Protein AF-A0A353H212-F1 (afdb_monomer)

Secondary structure (DSSP, 8-state):
-HHHHHHHHHHHHHHHHHHHHHHT-HHHHHHTTS-SS-HHHHHHHHHHIIIIIHHHHHTTPPPPGGGHHHHHHHHHHHHHHHHHTTS----GGG--HHHHHHHHHHHHHHHHHHHHHHHHH--SHHHHHHHHHHHHHHHHHHHHHHT-

Structure (mmCIF, N/CA/C/O backbone):
data_AF-A0A353H212-F1
#
_entry.id   AF-A0A353H212-F1
#
loop_
_atom_site.group_PDB
_atom_site.id
_atom_site.type_symbol
_atom_site.label_atom_id
_atom_site.label_alt_id
_atom_site.label_comp_id
_atom_site.label_asym_id
_atom_site.label_entity_id
_atom_site.label_seq_id
_atom_site.pdbx_PDB_ins_code
_atom_site.Cartn_x
_atom_site.Cartn_y
_atom_site.Cartn_z
_atom_site.occupancy
_atom_site.B_iso_or_equiv
_atom_site.auth_seq_id
_atom_site.auth_comp_id
_atom_site.auth_asym_id
_atom_site.auth_atom_id
_atom_site.pdbx_PDB_model_num
ATOM 1 N N . MET A 1 1 ? -27.708 0.316 -0.429 1.00 61.12 1 MET A N 1
ATOM 2 C CA . MET A 1 1 ? -26.480 0.133 -1.243 1.00 61.12 1 MET A CA 1
ATOM 3 C C . MET A 1 1 ? -25.181 0.514 -0.519 1.00 61.12 1 MET A C 1
ATOM 5 O O . MET A 1 1 ? -24.297 -0.329 -0.469 1.00 61.12 1 MET A O 1
ATOM 9 N N . LYS A 1 2 ? -25.055 1.695 0.121 1.00 74.44 2 LYS A N 1
ATOM 10 C CA . LYS A 1 2 ? -23.821 2.097 0.850 1.00 74.44 2 LYS A CA 1
ATOM 11 C C . LYS A 1 2 ? -23.340 1.089 1.915 1.00 74.44 2 LYS A C 1
ATOM 13 O O . LYS A 1 2 ? -22.145 0.864 2.038 1.00 74.44 2 LYS A O 1
ATOM 18 N N . ARG A 1 3 ? -24.257 0.451 2.654 1.00 77.38 3 ARG A N 1
ATOM 19 C CA . ARG A 1 3 ? -23.916 -0.541 3.695 1.00 77.38 3 ARG A CA 1
ATOM 20 C C . ARG A 1 3 ? -23.337 -1.839 3.118 1.00 77.38 3 ARG A C 1
ATOM 22 O O . ARG A 1 3 ? -22.341 -2.324 3.633 1.00 77.38 3 ARG A O 1
ATOM 29 N N . LEU A 1 4 ? -23.918 -2.352 2.029 1.00 79.88 4 LEU A N 1
ATOM 30 C CA . LEU A 1 4 ? -23.440 -3.566 1.351 1.00 79.88 4 LEU A CA 1
ATOM 31 C C . LEU A 1 4 ? -22.022 -3.366 0.793 1.00 79.88 4 LEU A C 1
ATOM 33 O O . LEU A 1 4 ? -21.155 -4.209 0.974 1.00 79.88 4 LEU A O 1
ATOM 37 N N . TYR A 1 5 ? -21.784 -2.197 0.194 1.00 83.44 5 TYR A N 1
ATOM 38 C CA . TYR A 1 5 ? -20.476 -1.768 -0.299 1.00 83.44 5 TYR A CA 1
ATOM 39 C C . TYR A 1 5 ? -19.406 -1.741 0.803 1.00 83.44 5 TYR A C 1
ATOM 41 O O . TYR A 1 5 ? -18.310 -2.262 0.618 1.00 83.44 5 TYR A O 1
ATOM 49 N N . LEU A 1 6 ? -19.723 -1.160 1.967 1.00 83.56 6 LEU A N 1
ATOM 50 C CA . LEU A 1 6 ? -18.777 -1.085 3.084 1.00 83.56 6 LEU A CA 1
ATOM 51 C C . LEU A 1 6 ? -18.494 -2.464 3.686 1.00 83.56 6 LEU A C 1
ATOM 53 O O . LEU A 1 6 ? -17.358 -2.733 4.062 1.00 83.56 6 LEU A O 1
ATOM 57 N N . LEU A 1 7 ? -19.502 -3.338 3.746 1.00 85.88 7 LEU A N 1
ATOM 58 C CA . LEU A 1 7 ? -19.331 -4.718 4.202 1.00 85.88 7 LEU A CA 1
ATOM 59 C C . LEU A 1 7 ? -18.450 -5.525 3.246 1.00 85.88 7 LEU A C 1
ATOM 61 O O . LEU A 1 7 ? -17.558 -6.225 3.710 1.00 85.88 7 LEU A O 1
ATOM 65 N N . ALA A 1 8 ? -18.657 -5.389 1.933 1.00 86.06 8 ALA A N 1
ATOM 66 C CA . ALA A 1 8 ? -17.821 -6.040 0.929 1.00 86.06 8 ALA A CA 1
ATOM 67 C C . ALA A 1 8 ? -16.361 -5.577 1.042 1.00 86.06 8 ALA A C 1
ATOM 69 O O . ALA A 1 8 ? -15.465 -6.406 1.158 1.00 86.06 8 ALA A O 1
ATOM 70 N N . ALA A 1 9 ? -16.130 -4.262 1.114 1.00 87.50 9 ALA A N 1
ATOM 71 C CA . ALA A 1 9 ? -14.789 -3.708 1.285 1.00 87.50 9 ALA A CA 1
ATOM 72 C C . ALA A 1 9 ? -14.132 -4.166 2.602 1.00 87.50 9 ALA A C 1
ATOM 74 O O . ALA A 1 9 ? -12.961 -4.533 2.609 1.00 87.50 9 ALA A O 1
ATOM 75 N N . GLN A 1 10 ? -14.887 -4.219 3.704 1.00 89.81 10 GLN A N 1
ATOM 76 C CA . GLN A 1 10 ? -14.385 -4.732 4.980 1.00 89.81 10 GLN A CA 1
ATOM 77 C C . GLN A 1 10 ? -14.024 -6.216 4.903 1.00 89.81 10 GLN A C 1
ATOM 79 O O . GLN A 1 10 ? -12.955 -6.590 5.371 1.00 89.81 10 GLN A O 1
ATOM 84 N N . GLY A 1 11 ? -14.872 -7.046 4.292 1.00 90.94 11 GLY A N 1
ATOM 85 C CA . GLY A 1 11 ? -14.587 -8.467 4.100 1.00 90.94 11 GLY A CA 1
ATOM 86 C C . GLY A 1 11 ? -13.335 -8.691 3.251 1.00 90.94 11 GLY A C 1
ATOM 87 O O . GLY A 1 11 ? -12.479 -9.487 3.627 1.00 90.94 11 GLY A O 1
ATOM 88 N N . SER A 1 12 ? -13.181 -7.938 2.156 1.00 89.44 12 SER A N 1
ATOM 89 C CA . SER A 1 12 ? -11.973 -7.977 1.325 1.00 89.44 12 SER A CA 1
ATOM 90 C C . SER A 1 12 ? -10.727 -7.531 2.091 1.00 89.44 12 SER A C 1
ATOM 92 O O . SER A 1 12 ? -9.680 -8.152 1.945 1.00 89.44 12 SER A O 1
ATOM 94 N N . TRP A 1 13 ? -10.832 -6.502 2.937 1.00 92.00 13 TRP A N 1
ATOM 95 C CA . TRP A 1 13 ? -9.737 -6.060 3.804 1.00 92.00 13 TRP A CA 1
ATOM 96 C C . TRP A 1 13 ? -9.345 -7.116 4.832 1.00 92.00 13 TRP A C 1
ATOM 98 O O . TRP A 1 13 ? -8.168 -7.432 4.967 1.00 92.00 13 TRP A O 1
ATOM 108 N N . ASP A 1 14 ? -10.314 -7.692 5.536 1.00 92.56 14 ASP A N 1
ATOM 109 C CA . ASP A 1 14 ? -10.034 -8.703 6.552 1.00 92.56 14 ASP A CA 1
ATOM 110 C C . ASP A 1 14 ? -9.404 -9.955 5.928 1.00 92.56 14 ASP A C 1
ATOM 112 O O . ASP A 1 14 ? -8.444 -10.489 6.478 1.00 92.56 14 ASP A O 1
ATOM 116 N N . ALA A 1 15 ? -9.895 -10.380 4.758 1.00 89.81 15 ALA A N 1
ATOM 117 C CA . ALA A 1 15 ? -9.304 -11.471 3.989 1.00 89.81 15 ALA A CA 1
ATOM 118 C C . ALA A 1 15 ? -7.872 -11.134 3.553 1.00 89.81 15 ALA A C 1
ATOM 120 O O . ALA A 1 15 ? -6.962 -11.921 3.797 1.00 89.81 15 ALA A O 1
ATOM 121 N N . LEU A 1 16 ? -7.649 -9.947 2.979 1.00 90.31 16 LEU A N 1
ATOM 122 C CA . LEU A 1 16 ? -6.317 -9.471 2.601 1.00 90.31 16 LEU A CA 1
ATOM 123 C C . LEU A 1 16 ? -5.344 -9.560 3.780 1.00 90.31 16 LEU A C 1
ATOM 125 O O . LEU A 1 16 ? -4.267 -10.133 3.635 1.00 90.31 16 LEU A O 1
ATOM 129 N N . VAL A 1 17 ? -5.734 -9.039 4.946 1.00 90.94 17 VAL A N 1
ATOM 130 C CA . VAL A 1 17 ? -4.887 -9.017 6.146 1.00 90.94 17 VAL A CA 1
ATOM 131 C C . VAL A 1 17 ? -4.640 -10.423 6.686 1.00 90.94 17 VAL A C 1
ATOM 133 O O . VAL A 1 17 ? -3.515 -10.742 7.058 1.00 90.94 17 VAL A O 1
ATOM 136 N N . PHE A 1 18 ? -5.662 -11.277 6.693 1.00 90.38 18 PHE A N 1
ATOM 137 C CA . PHE A 1 18 ? -5.544 -12.661 7.147 1.00 90.38 18 PHE A CA 1
ATOM 138 C C . PHE A 1 18 ? -4.600 -13.481 6.263 1.00 90.38 18 PHE A C 1
ATOM 140 O O . PHE A 1 18 ? -3.827 -14.298 6.757 1.00 90.38 18 PHE A O 1
ATOM 147 N N . PHE A 1 19 ? -4.633 -13.259 4.949 1.00 86.00 19 PHE A N 1
ATOM 148 C CA . PHE A 1 19 ? -3.776 -13.989 4.024 1.00 86.00 19 PHE A CA 1
ATOM 149 C C . PHE A 1 19 ? -2.352 -13.435 3.939 1.00 86.00 19 PHE A C 1
ATOM 151 O O . PHE A 1 19 ? -1.494 -14.160 3.449 1.00 86.00 19 PHE A O 1
ATOM 158 N N . LEU A 1 20 ? -2.053 -12.232 4.449 1.00 83.75 20 LEU A N 1
ATOM 159 C CA . LEU A 1 20 ? -0.696 -11.664 4.395 1.00 83.75 20 LEU A CA 1
ATOM 160 C C . LEU A 1 20 ? 0.378 -12.626 4.951 1.00 83.75 20 LEU A C 1
ATOM 162 O O . LEU A 1 20 ? 1.275 -12.984 4.187 1.00 83.75 20 LEU A O 1
ATOM 166 N N . PRO A 1 21 ? 0.290 -13.138 6.198 1.00 80.88 21 PRO A N 1
ATOM 167 C CA . PRO A 1 21 ? 1.315 -14.040 6.740 1.00 80.88 21 PRO A CA 1
ATOM 168 C C . PRO A 1 21 ? 1.317 -15.427 6.084 1.00 80.88 21 PRO A C 1
ATOM 170 O O . PRO A 1 21 ? 2.340 -16.109 6.065 1.00 80.88 21 PRO A O 1
ATOM 173 N N . LEU A 1 22 ? 0.173 -15.850 5.539 1.00 71.75 22 LEU A N 1
ATOM 174 C CA . LEU A 1 22 ? 0.012 -17.153 4.890 1.00 71.75 22 LEU A CA 1
ATOM 175 C C . LEU A 1 22 ? 0.552 -17.150 3.455 1.00 71.75 22 LEU A C 1
ATOM 177 O O . LEU A 1 22 ? 1.026 -18.175 2.975 1.00 71.75 22 LEU A O 1
ATOM 181 N N . THR A 1 23 ? 0.531 -16.004 2.768 1.00 64.56 23 THR A N 1
ATOM 182 C CA . THR A 1 23 ? 1.070 -15.880 1.404 1.00 64.56 23 THR A CA 1
ATOM 183 C C . THR A 1 23 ? 2.589 -16.029 1.327 1.00 64.56 23 THR A C 1
ATOM 185 O O . THR A 1 23 ? 3.101 -16.351 0.261 1.00 64.56 23 THR A O 1
ATOM 188 N N . SER A 1 24 ? 3.296 -15.873 2.448 1.00 57.72 24 SER A N 1
ATOM 189 C CA . SER A 1 24 ? 4.732 -16.147 2.590 1.00 57.72 24 SER A CA 1
ATOM 190 C C . SER A 1 24 ? 5.074 -17.627 2.828 1.00 57.72 24 SER A C 1
ATOM 192 O O . SER A 1 24 ? 6.248 -17.962 2.972 1.00 57.72 24 SER A O 1
ATOM 194 N N . LEU A 1 25 ? 4.085 -18.533 2.883 1.00 62.34 25 LEU A N 1
ATOM 195 C CA . LEU A 1 25 ? 4.343 -19.955 3.119 1.00 62.34 25 LEU A CA 1
ATOM 196 C C . LEU A 1 25 ? 4.933 -20.649 1.870 1.00 62.34 25 LEU A C 1
ATOM 198 O O . LEU A 1 25 ? 4.342 -20.559 0.787 1.00 62.34 25 LEU A O 1
ATOM 202 N N . PRO A 1 26 ? 6.023 -21.436 2.011 1.00 58.66 26 PRO A N 1
ATOM 203 C CA . PRO A 1 26 ? 6.696 -22.105 0.890 1.00 58.66 26 PRO A CA 1
ATOM 204 C C . PRO A 1 26 ? 5.804 -23.073 0.100 1.00 58.66 26 PRO A C 1
ATOM 206 O O . PRO A 1 26 ? 6.040 -23.332 -1.078 1.00 58.66 26 PRO A O 1
ATOM 209 N N . LEU A 1 27 ? 4.782 -23.648 0.741 1.00 57.19 27 LEU A N 1
ATOM 210 C CA . LEU A 1 27 ? 3.863 -24.579 0.084 1.00 57.19 27 LEU A CA 1
ATOM 211 C C . LEU A 1 27 ? 2.898 -23.867 -0.871 1.00 57.19 27 LEU A C 1
ATOM 213 O O . LEU A 1 27 ? 2.650 -24.358 -1.971 1.00 57.19 27 LEU A O 1
ATOM 217 N N . LEU A 1 28 ? 2.414 -22.683 -0.493 1.00 55.19 28 LEU A N 1
ATOM 218 C CA . LEU A 1 28 ? 1.581 -21.851 -1.360 1.00 55.19 28 LEU A CA 1
ATOM 219 C C . LEU A 1 28 ? 2.392 -21.285 -2.529 1.00 55.19 28 LEU A C 1
ATOM 221 O O . LEU A 1 28 ? 1.893 -21.287 -3.651 1.00 55.19 28 LEU A O 1
ATOM 225 N N . SER A 1 29 ? 3.650 -20.886 -2.308 1.00 57.62 29 SER A N 1
ATOM 226 C CA . SER A 1 29 ? 4.511 -20.407 -3.397 1.00 57.62 29 SER A CA 1
ATOM 227 C C . SER A 1 29 ? 4.835 -21.509 -4.411 1.00 57.62 29 SER A C 1
ATOM 229 O O . SER A 1 29 ? 4.797 -21.255 -5.612 1.00 57.62 29 SER A O 1
ATOM 231 N N . ARG A 1 30 ? 5.057 -22.756 -3.970 1.00 59.31 30 ARG A N 1
ATOM 232 C CA . ARG A 1 30 ? 5.291 -23.904 -4.869 1.00 59.31 30 ARG A CA 1
ATOM 233 C C . ARG A 1 30 ? 4.073 -24.267 -5.718 1.00 59.31 30 ARG A C 1
ATOM 235 O O . ARG A 1 30 ? 4.233 -24.518 -6.908 1.00 59.31 30 ARG A O 1
ATOM 242 N N . VAL A 1 31 ? 2.869 -24.268 -5.139 1.00 57.56 31 VAL A N 1
ATOM 243 C CA . VAL A 1 31 ? 1.621 -24.535 -5.886 1.00 57.56 31 VAL A CA 1
ATOM 244 C C . VAL A 1 31 ? 1.306 -23.407 -6.878 1.00 57.56 31 VAL A C 1
ATOM 246 O O . VAL A 1 31 ? 0.736 -23.658 -7.934 1.00 57.56 31 VAL A O 1
ATOM 249 N N . MET A 1 32 ? 1.725 -22.176 -6.573 1.00 54.59 32 MET A N 1
ATOM 250 C CA . MET A 1 32 ? 1.488 -20.981 -7.394 1.00 54.59 32 MET A CA 1
ATOM 251 C C . MET A 1 32 ? 2.601 -20.699 -8.427 1.00 54.59 32 MET A C 1
ATOM 253 O O . MET A 1 32 ? 2.600 -19.636 -9.040 1.00 54.59 32 MET A O 1
ATOM 257 N N . GLY A 1 33 ? 3.541 -21.627 -8.648 1.00 55.91 33 GLY A N 1
ATOM 258 C CA . GLY A 1 33 ? 4.559 -21.513 -9.705 1.00 55.91 33 GLY A CA 1
ATOM 259 C C . GLY A 1 33 ? 5.884 -20.858 -9.295 1.00 55.91 33 GLY A C 1
ATOM 260 O O . GLY A 1 33 ? 6.682 -20.514 -10.162 1.00 55.91 33 GLY A O 1
ATOM 261 N N . GLY A 1 34 ? 6.148 -20.705 -7.995 1.00 53.00 34 GLY A N 1
ATOM 262 C CA . GLY A 1 34 ? 7.442 -20.257 -7.466 1.00 53.00 34 GLY A CA 1
ATOM 263 C C . GLY A 1 34 ? 7.716 -18.757 -7.598 1.00 53.00 34 GLY A C 1
ATOM 264 O O . GLY A 1 34 ? 8.851 -18.337 -7.408 1.00 53.00 34 GLY A O 1
ATOM 265 N N . THR A 1 35 ? 6.710 -17.944 -7.925 1.00 52.91 35 THR A N 1
ATOM 266 C CA . THR A 1 35 ? 6.854 -16.486 -7.992 1.00 52.91 35 THR A CA 1
ATOM 267 C C . THR A 1 35 ? 6.751 -15.859 -6.601 1.00 52.91 35 THR A C 1
ATOM 269 O O . THR A 1 35 ? 5.747 -16.045 -5.915 1.00 52.91 35 THR A O 1
ATOM 272 N N . ASP A 1 36 ? 7.752 -15.061 -6.222 1.00 54.66 36 ASP A N 1
ATOM 273 C CA . ASP A 1 36 ? 7.909 -14.389 -4.914 1.00 54.66 36 ASP A CA 1
ATOM 274 C C . ASP A 1 36 ? 6.872 -13.285 -4.602 1.00 54.66 36 ASP A C 1
ATOM 276 O O . ASP A 1 36 ? 6.995 -12.546 -3.626 1.00 54.66 36 ASP A O 1
ATOM 280 N N . VAL A 1 37 ? 5.825 -13.144 -5.414 1.00 52.12 37 VAL A N 1
ATOM 281 C CA . VAL A 1 37 ? 4.806 -12.097 -5.273 1.00 52.12 37 VAL A CA 1
ATOM 282 C C . VAL A 1 37 ? 3.512 -12.684 -4.730 1.00 52.12 37 VAL A C 1
ATOM 284 O O . VAL A 1 37 ? 2.806 -13.387 -5.442 1.00 52.12 37 VAL A O 1
ATOM 287 N N . ALA A 1 38 ? 3.215 -12.364 -3.464 1.00 58.44 38 ALA A N 1
ATOM 288 C CA . ALA A 1 38 ? 2.054 -12.779 -2.671 1.00 58.44 38 ALA A CA 1
ATOM 289 C C . ALA A 1 38 ? 0.735 -12.851 -3.486 1.00 58.44 38 ALA A C 1
ATOM 291 O O . ALA A 1 38 ? 0.019 -11.849 -3.600 1.00 58.44 38 ALA A O 1
ATOM 292 N N . PRO A 1 39 ? 0.368 -14.023 -4.044 1.00 66.94 39 PRO A N 1
ATOM 293 C CA . PRO A 1 39 ? -0.630 -14.080 -5.115 1.00 66.94 39 PRO A CA 1
ATOM 294 C C . PRO A 1 39 ? -2.042 -13.830 -4.590 1.00 66.94 39 PRO A C 1
ATOM 296 O O . PRO A 1 39 ? -2.853 -13.149 -5.211 1.00 66.94 39 PRO A O 1
ATOM 299 N N . LEU A 1 40 ? -2.340 -14.371 -3.407 1.00 74.94 40 LEU A N 1
ATOM 300 C CA . LEU A 1 40 ? -3.701 -14.403 -2.886 1.00 74.94 40 LEU A CA 1
ATOM 301 C C . LEU A 1 40 ? -4.121 -13.063 -2.268 1.00 74.94 40 LEU A C 1
ATOM 303 O O . LEU A 1 40 ? -5.231 -12.594 -2.502 1.00 74.94 40 LEU A O 1
ATOM 307 N N . SER A 1 41 ? -3.223 -12.407 -1.529 1.00 78.81 41 SER A N 1
ATOM 308 C CA . SER A 1 41 ? -3.471 -11.076 -0.960 1.00 78.81 41 SER A CA 1
ATOM 309 C C . SER A 1 41 ? -3.553 -10.001 -2.049 1.00 78.81 41 SER A C 1
ATOM 311 O O . SER A 1 41 ? -4.346 -9.068 -1.917 1.00 78.81 41 SER A O 1
ATOM 313 N N . MET A 1 42 ? -2.832 -10.174 -3.164 1.00 79.62 42 MET A N 1
ATOM 314 C CA . MET A 1 42 ? -2.947 -9.315 -4.344 1.00 79.62 42 MET A CA 1
ATOM 315 C C . MET A 1 42 ? -4.351 -9.352 -4.960 1.00 79.62 42 MET A C 1
ATOM 317 O O . MET A 1 42 ? -4.871 -8.3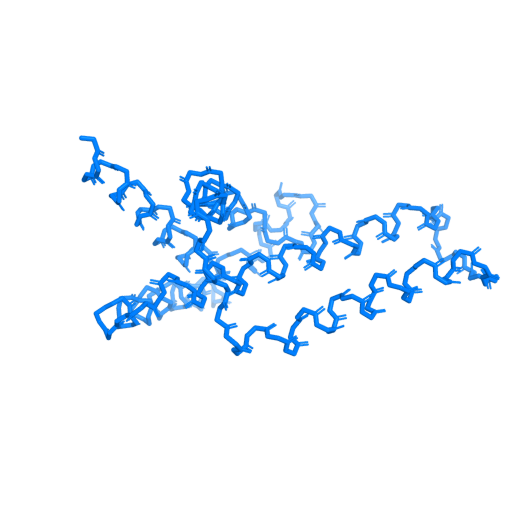02 -5.330 1.00 79.62 42 MET A O 1
ATOM 321 N N . VAL A 1 43 ? -5.000 -10.521 -5.023 1.00 84.38 43 VAL A N 1
ATOM 322 C CA . VAL A 1 43 ? -6.384 -10.631 -5.524 1.00 84.38 43 VAL A CA 1
ATOM 323 C C . VAL A 1 43 ? -7.336 -9.798 -4.664 1.00 84.38 43 VAL A C 1
ATOM 325 O O . VAL A 1 43 ? -8.114 -9.000 -5.187 1.00 84.38 43 VAL A O 1
ATOM 328 N N . PHE A 1 44 ? -7.248 -9.920 -3.337 1.00 87.62 44 PHE A N 1
ATOM 329 C CA . PHE A 1 44 ? -8.087 -9.129 -2.432 1.00 87.62 44 PHE A CA 1
ATOM 330 C C . PHE A 1 44 ? -7.760 -7.633 -2.483 1.00 87.62 44 PHE A C 1
ATOM 332 O O . PHE A 1 44 ? -8.674 -6.810 -2.394 1.00 87.62 44 PHE A O 1
ATOM 339 N N . LEU A 1 45 ? -6.489 -7.272 -2.690 1.00 87.31 45 LEU A N 1
ATOM 340 C CA . LEU A 1 45 ? -6.083 -5.888 -2.920 1.00 87.31 45 LEU A CA 1
ATOM 341 C C . LEU A 1 45 ? -6.703 -5.344 -4.209 1.00 87.31 45 LEU A C 1
ATOM 343 O O . LEU A 1 45 ? -7.270 -4.259 -4.187 1.00 87.31 45 LEU A O 1
ATOM 347 N N . ALA A 1 46 ? -6.650 -6.090 -5.313 1.00 88.44 46 ALA A N 1
ATOM 348 C CA . ALA A 1 46 ? -7.232 -5.676 -6.587 1.00 88.44 46 ALA A CA 1
ATOM 349 C C . ALA A 1 46 ? -8.744 -5.433 -6.459 1.00 88.44 46 ALA A C 1
ATOM 351 O O . ALA A 1 46 ? -9.252 -4.410 -6.919 1.00 88.44 46 ALA A O 1
ATOM 352 N N . ILE A 1 47 ? -9.455 -6.319 -5.751 1.00 89.19 47 ILE A N 1
ATOM 353 C CA . ILE A 1 47 ? -10.882 -6.148 -5.442 1.00 89.19 47 ILE A CA 1
ATOM 354 C C . ILE A 1 47 ? -11.112 -4.865 -4.628 1.00 89.19 47 ILE A C 1
ATOM 356 O O . ILE A 1 47 ? -11.980 -4.061 -4.973 1.00 89.19 47 ILE A O 1
ATOM 360 N N . LEU A 1 48 ? -10.318 -4.632 -3.579 1.00 89.12 48 LEU A N 1
ATOM 361 C CA . LEU A 1 48 ? -10.377 -3.407 -2.773 1.00 89.12 48 LEU A CA 1
ATOM 362 C C . LEU A 1 48 ? -10.092 -2.150 -3.592 1.00 89.12 48 LEU A C 1
ATOM 364 O O . LEU A 1 48 ? -10.742 -1.123 -3.389 1.00 89.12 48 LEU A O 1
ATOM 368 N N . ILE A 1 49 ? -9.144 -2.223 -4.523 1.00 90.12 49 ILE A N 1
ATOM 369 C CA . ILE A 1 49 ? -8.813 -1.106 -5.396 1.00 90.12 49 ILE A CA 1
ATOM 370 C C . ILE A 1 49 ? -10.011 -0.770 -6.277 1.00 90.12 49 ILE A C 1
ATOM 372 O O . ILE A 1 49 ? -10.469 0.370 -6.270 1.00 90.12 49 ILE A O 1
ATOM 376 N N . LEU A 1 50 ? -10.547 -1.761 -6.990 1.00 89.56 50 LEU A N 1
ATOM 377 C CA . LEU A 1 50 ? -11.630 -1.572 -7.954 1.00 89.56 50 LEU A CA 1
ATOM 378 C C . LEU A 1 50 ? -12.936 -1.139 -7.288 1.00 89.56 50 LEU A C 1
ATOM 380 O O . LEU A 1 50 ? -13.614 -0.238 -7.780 1.00 89.56 50 LEU A O 1
ATOM 384 N N . ILE A 1 51 ? -13.288 -1.767 -6.165 1.00 88.25 51 ILE A N 1
ATOM 385 C CA . ILE A 1 51 ? -14.554 -1.500 -5.485 1.00 88.25 51 ILE A CA 1
ATOM 386 C C . ILE A 1 51 ? -14.444 -0.248 -4.623 1.00 88.25 51 ILE A C 1
ATOM 388 O O . ILE A 1 51 ? -15.383 0.537 -4.615 1.00 88.25 51 ILE A O 1
ATOM 392 N N . TRP A 1 52 ? -13.341 -0.033 -3.897 1.00 89.44 52 TRP A N 1
ATOM 393 C CA . TRP A 1 52 ? -13.288 0.999 -2.858 1.00 89.44 52 TRP A CA 1
ATOM 394 C C . TRP A 1 52 ? -12.339 2.161 -3.138 1.00 89.44 52 TRP A C 1
ATOM 396 O O . TRP A 1 52 ? -12.764 3.319 -3.071 1.00 89.44 52 TRP A O 1
ATOM 406 N N . PHE A 1 53 ? -11.069 1.883 -3.430 1.00 87.06 53 PHE A N 1
ATOM 407 C CA . PHE A 1 53 ? -10.052 2.932 -3.542 1.00 87.06 53 PHE A CA 1
ATOM 408 C C . PHE A 1 53 ? -10.248 3.783 -4.797 1.00 87.06 53 PHE A C 1
ATOM 410 O O . PHE A 1 53 ? -10.318 5.005 -4.698 1.00 87.06 53 PHE A O 1
ATOM 417 N N . LEU A 1 54 ? -10.408 3.154 -5.963 1.00 87.00 54 LEU A N 1
ATOM 418 C CA . LEU A 1 54 ? -10.508 3.836 -7.250 1.00 87.00 54 LEU A CA 1
ATOM 419 C C . LEU A 1 54 ? -11.736 4.763 -7.315 1.00 87.00 54 LEU A C 1
ATOM 421 O O . LEU A 1 54 ? -11.561 5.943 -7.618 1.00 87.00 54 LEU A O 1
ATOM 425 N N . PRO A 1 55 ? -12.959 4.338 -6.929 1.00 85.50 55 PRO A N 1
ATOM 426 C CA . PRO A 1 55 ? -14.110 5.242 -6.917 1.00 85.50 55 PRO A CA 1
ATOM 427 C C . PRO A 1 55 ? -13.970 6.377 -5.901 1.00 85.50 55 PRO A C 1
ATOM 429 O O . PRO A 1 55 ? -14.513 7.461 -6.106 1.00 85.50 55 PRO A O 1
ATOM 432 N N . ARG A 1 56 ? -13.274 6.141 -4.782 1.00 85.75 56 ARG A N 1
ATOM 433 C CA . ARG A 1 56 ? -13.019 7.159 -3.757 1.00 85.75 56 ARG A CA 1
ATOM 434 C C . ARG A 1 56 ? -12.003 8.193 -4.245 1.00 85.75 56 ARG A C 1
ATOM 436 O O . ARG A 1 56 ? -12.234 9.385 -4.060 1.00 85.75 56 ARG A O 1
ATOM 443 N N . PHE A 1 57 ? -10.937 7.744 -4.899 1.00 85.69 57 PHE A N 1
ATOM 444 C CA . PHE A 1 57 ? -9.899 8.591 -5.480 1.00 85.69 57 PHE A CA 1
ATOM 445 C C . PHE A 1 57 ? -10.455 9.468 -6.611 1.00 85.69 57 PHE A C 1
ATOM 447 O O . PHE A 1 57 ? -10.277 10.682 -6.592 1.00 85.69 57 PHE A O 1
ATOM 454 N N . LEU A 1 58 ? -11.247 8.889 -7.523 1.00 86.69 58 LEU A N 1
ATOM 455 C CA . LEU A 1 58 ? -11.901 9.625 -8.616 1.00 86.69 58 LEU A CA 1
ATOM 456 C C . LEU A 1 58 ? -12.912 10.679 -8.133 1.00 86.69 58 LEU A C 1
ATOM 458 O O . LEU A 1 58 ? -13.202 11.631 -8.850 1.00 86.69 58 LEU A O 1
ATOM 462 N N . ARG A 1 59 ? -13.445 10.540 -6.913 1.00 86.50 59 ARG A N 1
ATOM 463 C CA . ARG A 1 59 ? -14.327 11.537 -6.277 1.00 86.50 59 ARG A CA 1
ATOM 464 C C . ARG A 1 59 ? -13.563 12.664 -5.570 1.00 86.50 59 ARG A C 1
ATOM 466 O O . ARG A 1 59 ? -14.180 13.434 -4.841 1.00 86.50 59 ARG A O 1
ATOM 473 N N . GLY A 1 60 ? -12.246 12.752 -5.757 1.00 78.94 60 GLY A N 1
ATOM 474 C CA . GLY A 1 60 ? -11.413 13.815 -5.198 1.00 78.94 60 GLY A CA 1
ATOM 475 C C . GLY A 1 60 ? -11.020 13.603 -3.737 1.00 78.94 60 GLY A C 1
ATOM 476 O O . GLY A 1 60 ? -10.666 14.562 -3.055 1.00 78.94 60 GLY A O 1
ATOM 477 N N . ALA A 1 61 ? -11.084 12.371 -3.222 1.00 76.56 61 ALA A N 1
ATOM 478 C CA . ALA A 1 61 ? -10.524 12.095 -1.905 1.00 76.56 61 ALA A CA 1
ATOM 479 C C . ALA A 1 61 ? -9.004 12.313 -1.940 1.00 76.56 61 ALA A C 1
ATOM 481 O O . ALA A 1 61 ? -8.293 11.636 -2.682 1.00 76.56 61 ALA A O 1
ATOM 482 N N . GLY A 1 62 ? -8.522 13.257 -1.133 1.00 77.88 62 GLY A N 1
ATOM 483 C CA . GLY A 1 62 ? -7.098 13.542 -1.013 1.00 77.88 62 GLY A CA 1
ATOM 484 C C . GLY A 1 62 ? -6.310 12.346 -0.476 1.00 77.88 62 GLY A C 1
ATOM 485 O O . GLY A 1 62 ? -6.817 11.540 0.308 1.00 77.88 62 GLY A O 1
ATOM 486 N N . VAL A 1 63 ? -5.053 12.250 -0.901 1.00 82.00 63 VAL A N 1
ATOM 487 C CA . VAL A 1 63 ? -4.088 11.289 -0.361 1.00 82.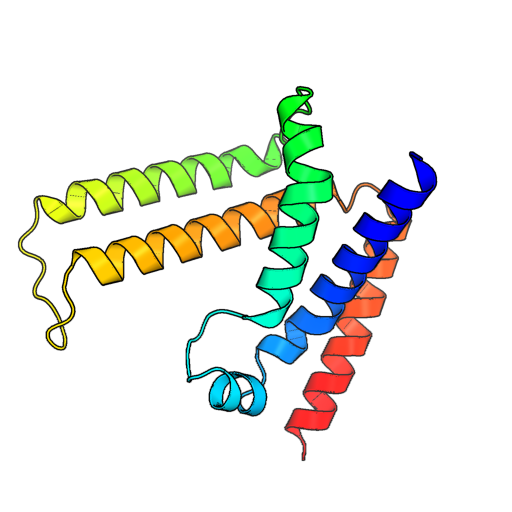00 63 VAL A CA 1
ATOM 488 C C . VAL A 1 63 ? -3.480 11.879 0.920 1.00 82.00 63 VAL A C 1
ATOM 490 O O . VAL A 1 63 ? -3.214 13.084 0.947 1.00 82.00 63 VAL A O 1
ATOM 493 N N . PRO A 1 64 ? -3.255 11.090 1.988 1.00 84.75 64 PRO A N 1
ATOM 494 C CA . PRO A 1 64 ? -2.672 11.607 3.221 1.00 84.75 64 PRO A CA 1
ATOM 495 C C . PRO A 1 64 ? -1.280 12.182 2.952 1.00 84.75 64 PRO A C 1
ATOM 497 O O . PRO A 1 64 ? -0.496 11.567 2.224 1.00 84.75 64 PRO A O 1
ATOM 500 N N . ILE A 1 65 ? -0.947 13.325 3.561 1.00 87.00 65 ILE A N 1
ATOM 501 C CA . ILE A 1 65 ? 0.352 13.996 3.367 1.00 87.00 65 ILE A CA 1
ATOM 502 C C . ILE A 1 65 ? 1.537 13.103 3.762 1.00 87.00 65 ILE A C 1
ATOM 504 O O . ILE A 1 65 ? 2.628 13.221 3.213 1.00 87.00 65 ILE A O 1
ATOM 508 N N . GLN A 1 66 ? 1.301 12.133 4.647 1.00 88.69 66 GLN A N 1
ATOM 509 C CA . GLN A 1 66 ? 2.275 11.116 5.041 1.00 88.69 66 GLN A CA 1
ATOM 510 C C . GLN A 1 66 ? 2.695 10.209 3.872 1.00 88.69 66 GLN A C 1
ATOM 512 O O . GLN A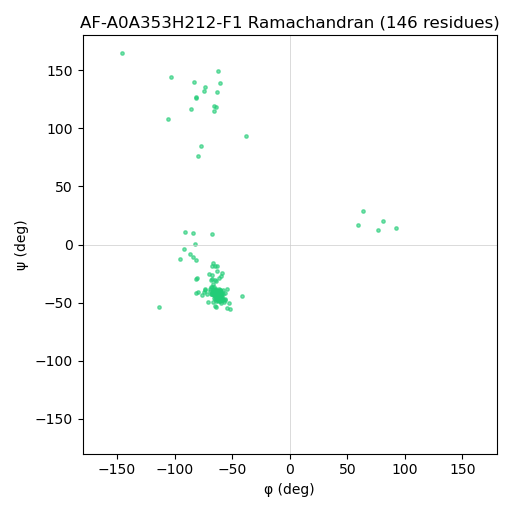 1 66 ? 3.745 9.580 3.941 1.00 88.69 66 GLN A O 1
ATOM 517 N N . SER A 1 67 ? 1.916 10.172 2.787 1.00 90.44 67 SER A N 1
ATOM 518 C CA . SER A 1 67 ? 2.222 9.405 1.573 1.00 90.44 67 SER A CA 1
ATOM 519 C C . SER A 1 67 ? 3.154 10.150 0.615 1.00 90.44 67 SER A C 1
ATOM 521 O O . SER A 1 67 ? 3.638 9.550 -0.340 1.00 90.44 67 SER A O 1
ATOM 523 N N . VAL A 1 68 ? 3.420 11.444 0.836 1.00 91.12 68 VAL A N 1
ATOM 524 C CA . VAL A 1 68 ? 4.273 12.257 -0.049 1.00 91.12 68 VAL A CA 1
ATOM 525 C C . VAL A 1 68 ? 5.675 11.653 -0.225 1.00 91.12 68 VAL A C 1
ATOM 527 O O . VAL A 1 68 ? 6.087 11.510 -1.376 1.00 91.12 68 VAL A O 1
ATOM 530 N N . PRO A 1 69 ? 6.393 11.216 0.833 1.00 93.75 69 PRO A N 1
ATOM 531 C CA . PRO A 1 69 ? 7.699 10.573 0.671 1.00 93.75 69 PRO A CA 1
ATOM 532 C C . PRO A 1 69 ? 7.644 9.320 -0.210 1.00 93.75 69 PRO A C 1
ATOM 534 O O . PRO A 1 69 ? 8.526 9.112 -1.039 1.00 93.75 69 PRO A O 1
ATOM 537 N N . LEU A 1 70 ? 6.583 8.516 -0.078 1.00 92.56 70 LEU A N 1
ATOM 538 C CA . LEU A 1 70 ? 6.390 7.320 -0.896 1.00 92.56 70 LEU A CA 1
ATOM 539 C C . LEU A 1 70 ? 6.149 7.674 -2.366 1.00 92.56 70 LEU A C 1
ATOM 541 O O . LEU A 1 70 ? 6.687 7.011 -3.246 1.00 92.56 70 LEU A O 1
ATOM 545 N N . ILE A 1 71 ? 5.361 8.714 -2.639 1.00 91.44 71 ILE A N 1
ATOM 546 C CA . ILE A 1 71 ? 5.099 9.175 -4.008 1.00 91.44 71 ILE A CA 1
ATOM 547 C C . ILE A 1 71 ? 6.393 9.685 -4.649 1.00 91.44 71 ILE A C 1
ATOM 549 O O . ILE A 1 71 ? 6.687 9.325 -5.786 1.00 91.44 71 ILE A O 1
ATOM 553 N N . ILE A 1 72 ? 7.194 10.468 -3.918 1.00 95.06 72 ILE A N 1
ATOM 554 C CA . ILE A 1 72 ? 8.501 10.945 -4.394 1.00 95.06 72 ILE A CA 1
ATOM 555 C C . ILE A 1 72 ? 9.423 9.759 -4.696 1.00 95.06 72 ILE A C 1
ATOM 557 O O . ILE A 1 72 ? 10.026 9.715 -5.765 1.00 95.06 72 ILE A O 1
ATOM 561 N N . PHE A 1 73 ? 9.491 8.778 -3.792 1.00 95.00 73 PHE A N 1
ATOM 562 C CA . PHE A 1 73 ? 10.260 7.552 -4.002 1.00 95.00 73 PHE A CA 1
ATOM 563 C C . PHE A 1 73 ? 9.791 6.785 -5.244 1.00 95.00 73 PHE A C 1
ATOM 565 O O . PHE A 1 73 ? 10.611 6.408 -6.077 1.00 95.00 73 PHE A O 1
ATOM 572 N N . ALA A 1 74 ? 8.481 6.588 -5.404 1.00 94.38 74 ALA A N 1
ATOM 573 C CA . ALA A 1 74 ? 7.922 5.868 -6.541 1.00 94.38 74 ALA A CA 1
ATOM 574 C C . ALA A 1 74 ? 8.222 6.582 -7.869 1.00 94.38 74 ALA A C 1
ATOM 576 O O . ALA A 1 74 ? 8.602 5.932 -8.839 1.00 94.38 74 ALA A O 1
ATOM 577 N N . LEU A 1 75 ? 8.121 7.915 -7.908 1.00 94.81 75 LEU A N 1
ATOM 578 C CA . LEU A 1 75 ? 8.498 8.706 -9.081 1.00 94.81 75 LEU A CA 1
ATOM 579 C C . LEU A 1 75 ? 9.993 8.586 -9.389 1.00 94.81 75 LEU A C 1
ATOM 581 O O . LEU A 1 75 ? 10.357 8.363 -10.541 1.00 94.81 75 LEU A O 1
ATOM 585 N N . ALA A 1 76 ? 10.853 8.684 -8.373 1.00 95.88 76 ALA A N 1
ATOM 586 C CA . ALA A 1 76 ? 12.293 8.511 -8.541 1.00 95.88 76 ALA A CA 1
ATOM 587 C C . ALA A 1 76 ? 12.637 7.111 -9.074 1.00 95.88 76 ALA A C 1
ATOM 589 O O . ALA A 1 76 ? 13.451 6.990 -9.987 1.00 95.88 76 ALA A O 1
ATOM 590 N N . ALA A 1 77 ? 11.977 6.067 -8.566 1.00 94.19 77 ALA A N 1
ATOM 591 C CA . ALA A 1 77 ? 12.142 4.697 -9.040 1.00 94.19 77 ALA A CA 1
ATOM 592 C C . ALA A 1 77 ? 11.707 4.540 -10.507 1.00 94.19 77 ALA A C 1
ATOM 594 O O . ALA A 1 77 ? 12.449 3.971 -11.300 1.00 94.19 77 ALA A O 1
ATOM 595 N N . VAL A 1 78 ? 10.561 5.108 -10.900 1.00 94.19 78 VAL A N 1
ATOM 596 C CA . VAL A 1 78 ? 10.090 5.088 -12.298 1.00 94.19 78 VAL A CA 1
ATOM 597 C C . VAL A 1 78 ? 11.065 5.813 -13.227 1.00 94.19 78 VAL A C 1
ATOM 599 O O . VAL A 1 78 ? 11.402 5.291 -14.289 1.00 94.19 78 VAL A O 1
ATOM 602 N N . VAL A 1 79 ? 11.556 6.992 -12.832 1.00 94.44 79 VAL A N 1
ATOM 603 C CA . VAL A 1 79 ? 12.569 7.731 -13.603 1.00 94.44 79 VAL A CA 1
ATOM 604 C C . VAL A 1 79 ? 13.860 6.920 -13.711 1.00 94.44 79 VAL A C 1
ATOM 606 O O . VAL A 1 79 ? 14.424 6.819 -14.796 1.00 94.44 79 VAL A O 1
ATOM 609 N N . SER A 1 80 ? 14.300 6.291 -12.621 1.00 92.19 80 SER A N 1
ATOM 610 C CA . SER A 1 80 ? 15.480 5.425 -12.613 1.00 92.19 80 SER A CA 1
ATOM 611 C C . SER A 1 80 ? 15.325 4.230 -13.563 1.00 92.19 80 SER A C 1
ATOM 613 O O . SER A 1 80 ? 16.232 3.965 -14.348 1.00 92.19 80 SER A O 1
ATOM 615 N N . SER A 1 81 ? 14.172 3.552 -13.553 1.00 89.88 81 SER A N 1
ATOM 616 C CA . SER A 1 81 ? 13.853 2.459 -14.488 1.00 89.88 81 SER A CA 1
ATOM 617 C C . SER A 1 81 ? 13.836 2.923 -15.946 1.00 89.88 81 SER A C 1
ATOM 619 O O . SER A 1 81 ? 14.326 2.226 -16.829 1.00 89.88 81 SER A O 1
ATOM 621 N N . LEU A 1 82 ? 13.328 4.127 -16.228 1.00 89.81 82 LEU A N 1
ATOM 622 C CA . LEU A 1 82 ? 13.359 4.701 -17.578 1.00 89.81 82 LEU A CA 1
ATOM 623 C C . LEU A 1 82 ? 14.790 5.011 -18.038 1.00 89.81 82 LEU A C 1
ATOM 625 O O . LEU A 1 82 ? 15.138 4.757 -19.191 1.00 89.81 82 LEU A O 1
ATOM 629 N N . LEU A 1 83 ? 15.633 5.530 -17.142 1.00 89.56 83 LEU A N 1
ATOM 630 C CA . LEU A 1 83 ? 17.038 5.819 -17.435 1.00 89.56 83 LEU A CA 1
ATOM 631 C C . LEU A 1 83 ? 17.867 4.547 -17.668 1.00 89.56 83 LEU A C 1
ATOM 633 O O . LEU A 1 83 ? 18.841 4.592 -18.421 1.00 89.56 83 LEU A O 1
ATOM 637 N N . ALA A 1 84 ? 17.468 3.410 -17.090 1.00 87.31 84 ALA A N 1
ATOM 638 C CA . ALA A 1 84 ? 18.144 2.128 -17.283 1.00 87.31 84 ALA A CA 1
ATOM 639 C C . ALA A 1 84 ? 18.146 1.663 -18.752 1.00 87.31 84 ALA A C 1
ATOM 641 O O . ALA A 1 84 ? 19.109 1.034 -19.183 1.00 87.31 84 ALA A O 1
ATOM 642 N N . PHE A 1 85 ? 17.144 2.040 -19.559 1.00 84.50 85 PHE A N 1
ATOM 643 C CA . PHE A 1 85 ? 17.109 1.723 -20.996 1.00 84.50 85 PHE A CA 1
ATOM 644 C C . PHE A 1 85 ? 18.226 2.393 -21.810 1.00 84.50 85 PHE A C 1
ATOM 646 O O . PHE A 1 85 ? 18.526 1.948 -22.916 1.00 84.50 85 PHE A O 1
ATOM 653 N N . PHE A 1 86 ? 18.850 3.446 -21.276 1.00 87.25 86 PHE A N 1
ATOM 654 C CA . PHE A 1 86 ? 19.982 4.130 -21.908 1.00 87.25 86 PHE A CA 1
ATOM 655 C C . PHE A 1 86 ? 21.342 3.565 -21.469 1.00 87.25 86 PHE A C 1
ATOM 657 O O . PHE A 1 86 ? 22.379 4.003 -21.963 1.00 87.25 86 PHE A O 1
ATOM 664 N N . GLN A 1 87 ? 21.354 2.609 -20.539 1.00 81.88 87 GLN A N 1
ATOM 665 C CA . GLN A 1 87 ? 22.557 1.968 -20.016 1.00 81.88 87 GLN A CA 1
ATOM 666 C C . GLN A 1 87 ? 22.715 0.573 -20.634 1.00 81.88 87 GLN A C 1
ATOM 668 O O . GLN A 1 87 ? 21.740 -0.148 -20.843 1.00 81.88 87 GLN A O 1
ATOM 673 N N . VAL A 1 88 ? 23.958 0.151 -20.889 1.00 76.12 88 VAL A N 1
ATOM 674 C CA . VAL A 1 88 ? 24.248 -1.240 -21.268 1.00 76.12 88 VAL A CA 1
ATOM 675 C C . VAL A 1 88 ? 24.196 -2.089 -20.000 1.00 76.12 88 VAL A C 1
ATOM 677 O O . VAL A 1 88 ? 25.208 -2.312 -19.339 1.00 76.12 88 VAL A O 1
ATOM 680 N N . VAL A 1 89 ? 22.993 -2.523 -19.627 1.00 72.31 89 VAL A N 1
ATOM 681 C CA . VAL A 1 89 ? 22.790 -3.437 -18.502 1.00 72.31 89 VAL A CA 1
ATOM 682 C C . VAL A 1 89 ? 22.966 -4.872 -19.012 1.00 72.31 89 VAL A C 1
ATOM 684 O O . VAL A 1 89 ? 22.200 -5.304 -19.877 1.00 72.31 89 VAL A O 1
ATOM 687 N N . PRO A 1 90 ? 23.962 -5.633 -18.525 1.00 71.12 90 PRO A N 1
ATOM 688 C CA . PRO A 1 90 ? 24.128 -7.021 -18.934 1.00 71.12 90 PRO A CA 1
ATOM 689 C C . PRO A 1 90 ? 22.932 -7.856 -18.450 1.00 71.12 90 PRO A C 1
ATOM 691 O O . PRO A 1 90 ? 22.692 -7.960 -17.246 1.00 71.12 90 PRO A O 1
ATOM 694 N N . SER A 1 91 ? 22.182 -8.471 -19.372 1.00 64.56 91 SER A N 1
ATOM 695 C CA . SER A 1 91 ? 21.110 -9.405 -19.002 1.00 64.56 91 SER A CA 1
ATOM 696 C C . SER A 1 91 ? 21.706 -10.643 -18.338 1.00 64.56 91 SER A C 1
ATOM 698 O O . SER A 1 91 ? 22.379 -11.451 -18.979 1.00 64.56 91 SER A O 1
ATOM 700 N N . PHE A 1 92 ? 21.402 -10.844 -17.059 1.00 61.72 92 PHE A N 1
ATOM 701 C CA . PHE A 1 92 ? 21.591 -12.138 -16.414 1.00 61.72 92 PHE A CA 1
ATOM 702 C C . PHE A 1 92 ? 20.516 -13.123 -16.909 1.00 61.72 92 PHE A C 1
ATOM 704 O O . PHE A 1 92 ? 19.337 -12.788 -16.978 1.00 61.72 92 PHE A O 1
ATOM 711 N N . LYS A 1 93 ? 20.922 -14.357 -17.237 1.00 62.41 93 LYS A N 1
ATOM 712 C CA . LYS A 1 93 ? 20.038 -15.496 -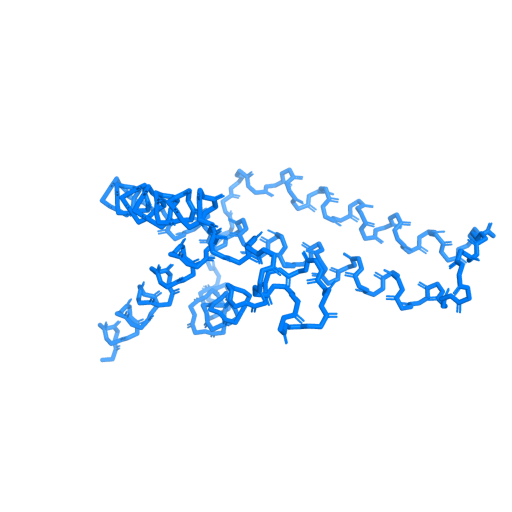17.576 1.00 62.41 93 LYS A CA 1
ATOM 713 C C . LYS A 1 93 ? 19.165 -15.363 -18.844 1.00 62.41 93 LYS A C 1
ATOM 715 O O . LYS A 1 93 ? 18.130 -16.016 -18.921 1.00 62.41 93 LYS A O 1
ATOM 720 N N . ASN A 1 94 ? 19.577 -14.602 -19.866 1.00 58.50 94 ASN A N 1
ATOM 721 C CA . ASN A 1 94 ? 18.815 -14.449 -21.128 1.00 58.50 94 ASN A CA 1
ATOM 722 C C . ASN A 1 94 ? 17.393 -13.869 -20.958 1.00 58.50 94 ASN A C 1
ATOM 724 O O . ASN A 1 94 ? 16.569 -13.945 -21.872 1.00 58.50 94 ASN A O 1
ATOM 728 N N . GLU A 1 95 ? 17.090 -13.258 -19.814 1.00 63.28 95 GLU A N 1
ATOM 729 C CA . GLU A 1 95 ? 15.826 -12.557 -19.630 1.00 63.28 95 GLU A CA 1
ATOM 730 C C . GLU A 1 95 ? 15.922 -11.162 -20.243 1.00 63.28 95 GLU A C 1
ATOM 732 O O . GLU A 1 95 ? 16.857 -10.402 -19.981 1.00 63.28 95 GLU A O 1
ATOM 737 N N . GLY A 1 96 ? 14.972 -10.839 -21.121 1.00 73.44 96 GLY A N 1
ATOM 738 C CA . GLY A 1 96 ? 14.918 -9.533 -21.767 1.00 73.44 96 GLY A CA 1
ATOM 739 C C . GLY A 1 96 ? 14.688 -8.429 -20.737 1.00 73.44 96 GLY A C 1
ATOM 740 O O . GLY A 1 96 ? 13.746 -8.521 -19.951 1.00 73.44 96 GLY A O 1
ATOM 741 N N . LEU A 1 97 ? 15.500 -7.369 -20.802 1.00 75.38 97 LEU A N 1
ATOM 742 C CA . LEU A 1 97 ? 15.433 -6.171 -19.950 1.00 75.38 97 LEU A CA 1
ATOM 743 C C . LEU A 1 97 ? 13.984 -5.695 -19.711 1.00 75.38 97 LEU A C 1
ATOM 745 O O . LEU A 1 97 ? 13.571 -5.467 -18.580 1.00 75.38 97 LEU A O 1
ATOM 749 N N . TRP A 1 98 ? 13.176 -5.662 -20.776 1.00 76.75 98 TRP A N 1
ATOM 750 C CA . TRP A 1 98 ? 11.761 -5.278 -20.748 1.00 76.75 98 TRP A CA 1
ATOM 751 C C . TRP A 1 98 ? 10.896 -6.088 -19.779 1.00 76.75 98 TRP A C 1
ATOM 753 O O . TRP A 1 98 ? 10.033 -5.520 -19.114 1.00 76.75 98 TRP A O 1
ATOM 763 N N . LYS A 1 99 ? 11.096 -7.409 -19.703 1.00 77.00 99 LYS A N 1
ATOM 764 C CA . LYS A 1 99 ? 10.303 -8.273 -18.816 1.00 77.00 99 LYS A CA 1
ATOM 765 C C . LYS A 1 99 ? 10.633 -7.994 -17.351 1.00 77.00 99 LYS A C 1
ATOM 767 O O . LYS A 1 99 ? 9.722 -7.921 -16.526 1.00 77.00 99 LYS A O 1
ATOM 772 N N . ASN A 1 100 ? 11.911 -7.779 -17.052 1.00 78.94 100 ASN A N 1
ATOM 773 C CA . ASN A 1 100 ? 12.384 -7.560 -15.687 1.00 78.94 100 ASN A CA 1
ATOM 774 C C . ASN A 1 100 ? 12.011 -6.166 -15.181 1.00 78.94 100 ASN A C 1
ATOM 776 O O . ASN A 1 100 ? 11.528 -6.037 -14.055 1.00 78.94 100 ASN A O 1
ATOM 780 N N . GLU A 1 101 ? 12.127 -5.144 -16.031 1.00 84.06 101 GLU A N 1
ATOM 781 C CA . GLU A 1 101 ? 11.649 -3.795 -15.714 1.00 84.06 101 GLU A CA 1
ATOM 782 C C . GLU A 1 101 ? 10.133 -3.778 -15.497 1.00 84.06 101 GLU A C 1
ATOM 784 O O . GLU A 1 101 ? 9.657 -3.249 -14.494 1.00 84.06 101 GLU A O 1
ATOM 789 N N . PHE A 1 102 ? 9.356 -4.425 -16.374 1.00 84.50 102 PHE A N 1
ATOM 790 C CA . PHE A 1 102 ? 7.902 -4.486 -16.212 1.00 84.50 102 PHE A CA 1
ATOM 791 C C . PHE A 1 102 ? 7.498 -5.173 -14.902 1.00 84.50 102 PHE A C 1
ATOM 793 O O . PHE A 1 102 ? 6.679 -4.639 -14.157 1.00 84.50 102 PHE A O 1
ATOM 800 N N . SER A 1 103 ? 8.106 -6.319 -14.581 1.00 82.31 103 SER A N 1
ATOM 801 C CA . SER A 1 103 ? 7.860 -7.019 -13.314 1.00 82.31 103 SER A CA 1
ATOM 802 C C . SER A 1 103 ? 8.204 -6.148 -12.097 1.00 82.31 103 SER A C 1
ATOM 804 O O . SER A 1 103 ? 7.452 -6.106 -11.121 1.00 82.31 103 SER A O 1
ATOM 806 N N . SER A 1 104 ? 9.305 -5.395 -12.168 1.00 84.25 104 SER A N 1
ATOM 807 C CA . SER A 1 104 ? 9.741 -4.494 -11.094 1.00 84.25 104 SER A CA 1
ATOM 808 C C . SER A 1 104 ? 8.780 -3.318 -10.9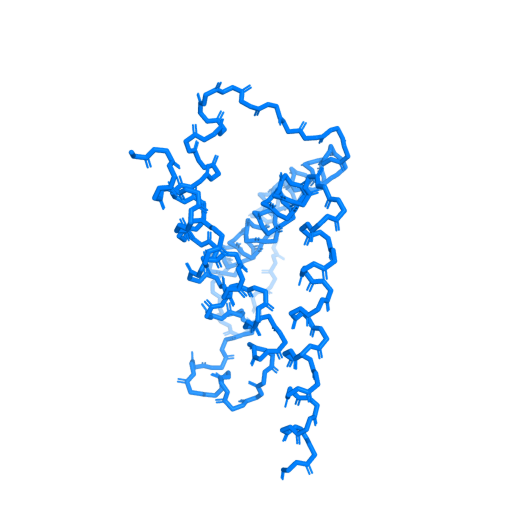03 1.00 84.25 104 SER A C 1
ATOM 810 O O . SER A 1 104 ? 8.397 -3.010 -9.773 1.00 84.25 104 SER A O 1
ATOM 812 N N . LEU A 1 105 ? 8.311 -2.709 -11.996 1.00 88.94 105 LEU A N 1
ATOM 813 C CA . LEU A 1 105 ? 7.314 -1.635 -11.960 1.00 88.94 105 LEU A CA 1
ATOM 814 C C . LEU A 1 105 ? 5.961 -2.123 -11.431 1.00 88.94 105 LEU A C 1
ATOM 816 O O . LEU A 1 105 ? 5.315 -1.420 -10.652 1.00 88.94 105 LEU A O 1
ATOM 820 N N . VAL A 1 106 ? 5.543 -3.335 -11.804 1.00 86.12 106 VAL A N 1
ATOM 821 C CA . VAL A 1 106 ? 4.334 -3.967 -11.260 1.00 86.12 106 VAL A CA 1
ATOM 822 C C . VAL A 1 106 ? 4.475 -4.172 -9.751 1.00 86.12 106 VAL A C 1
ATOM 824 O O . VAL A 1 106 ? 3.580 -3.781 -9.003 1.00 86.12 106 VAL A O 1
ATOM 827 N N . SER A 1 107 ? 5.610 -4.706 -9.288 1.00 85.38 107 SER A N 1
ATOM 828 C CA . SER A 1 107 ? 5.894 -4.895 -7.858 1.00 85.38 107 SER A CA 1
ATOM 829 C C . SER A 1 107 ? 5.860 -3.574 -7.076 1.00 85.38 107 SER A C 1
ATOM 831 O O . SER A 1 107 ? 5.189 -3.477 -6.043 1.00 85.38 107 SER A O 1
ATOM 833 N N . LEU A 1 108 ? 6.483 -2.516 -7.610 1.00 89.75 108 LEU A N 1
ATOM 834 C CA . LEU A 1 108 ? 6.419 -1.166 -7.043 1.00 89.75 108 LEU A CA 1
ATOM 835 C C . LEU A 1 108 ? 4.969 -0.667 -6.948 1.00 89.75 108 LEU A C 1
ATOM 837 O O . LEU A 1 108 ? 4.547 -0.184 -5.897 1.00 89.75 108 LEU A O 1
ATOM 841 N N . GLY A 1 109 ? 4.193 -0.817 -8.025 1.00 90.38 109 GLY A N 1
ATOM 842 C CA . GLY A 1 109 ? 2.786 -0.425 -8.06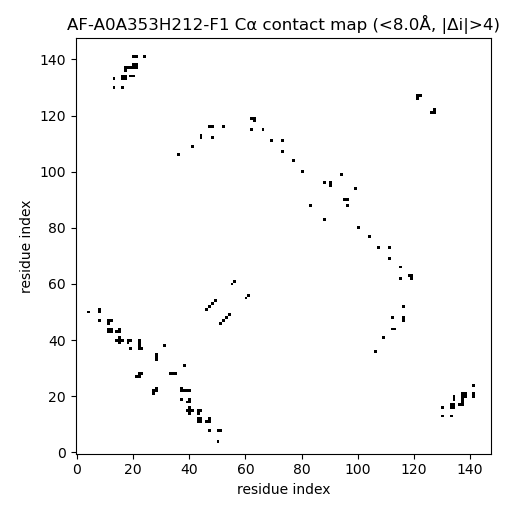8 1.00 90.38 109 GLY A CA 1
ATOM 843 C C . GLY A 1 109 ? 1.941 -1.149 -7.019 1.00 90.38 109 GLY A C 1
ATOM 844 O O . GLY A 1 109 ? 1.144 -0.513 -6.326 1.00 90.38 109 GLY A O 1
ATOM 845 N N . ILE A 1 110 ? 2.157 -2.456 -6.842 1.00 87.69 110 ILE A N 1
ATOM 846 C CA . ILE A 1 110 ? 1.496 -3.259 -5.805 1.00 87.69 110 ILE A CA 1
ATOM 847 C C . ILE A 1 110 ? 1.842 -2.724 -4.412 1.00 87.69 110 ILE A C 1
ATOM 849 O O . ILE A 1 110 ? 0.934 -2.491 -3.612 1.00 87.69 110 ILE A O 1
ATOM 853 N N . GLY A 1 111 ? 3.125 -2.478 -4.128 1.00 88.62 111 GLY A N 1
ATOM 854 C CA . GLY A 1 111 ? 3.576 -1.943 -2.840 1.00 88.62 111 GLY A CA 1
ATOM 855 C C . GLY A 1 111 ? 2.966 -0.575 -2.519 1.00 88.62 111 GLY A C 1
ATOM 856 O O . GLY A 1 111 ? 2.446 -0.364 -1.421 1.00 88.62 111 GLY A O 1
ATOM 857 N N . VAL A 1 112 ? 2.943 0.331 -3.502 1.00 91.31 112 VAL A N 1
ATOM 858 C CA . VAL A 1 112 ? 2.298 1.647 -3.370 1.00 91.31 112 VAL A CA 1
ATOM 859 C C . VAL A 1 112 ? 0.802 1.500 -3.090 1.00 91.31 112 VAL A C 1
ATOM 861 O O . VAL A 1 112 ? 0.275 2.154 -2.189 1.00 91.31 112 VAL A O 1
ATOM 864 N N . CYS A 1 113 ? 0.112 0.612 -3.807 1.00 90.81 113 CYS A N 1
ATOM 865 C CA . CYS A 1 113 ? -1.311 0.368 -3.591 1.00 90.81 113 CYS A CA 1
ATOM 866 C C . CYS A 1 113 ? -1.603 -0.190 -2.194 1.00 90.81 113 CYS A C 1
ATOM 868 O O . CYS A 1 113 ? -2.528 0.284 -1.534 1.00 90.81 113 CYS A O 1
ATOM 870 N N . PHE A 1 114 ? -0.809 -1.155 -1.722 1.00 89.75 114 PHE A N 1
ATOM 871 C CA . PHE A 1 114 ? -0.927 -1.692 -0.366 1.00 89.75 114 PHE A CA 1
ATOM 872 C C . PHE A 1 114 ? -0.799 -0.589 0.680 1.00 89.75 114 PHE A C 1
ATOM 874 O O . PHE A 1 114 ? -1.655 -0.477 1.559 1.00 89.75 114 PHE A O 1
ATOM 881 N N . TYR A 1 115 ? 0.232 0.250 0.559 1.00 90.50 115 TYR A N 1
ATOM 882 C CA . TYR A 1 115 ? 0.449 1.356 1.484 1.00 90.50 115 TYR A CA 1
ATOM 883 C C . TYR A 1 115 ? -0.732 2.330 1.490 1.00 90.50 115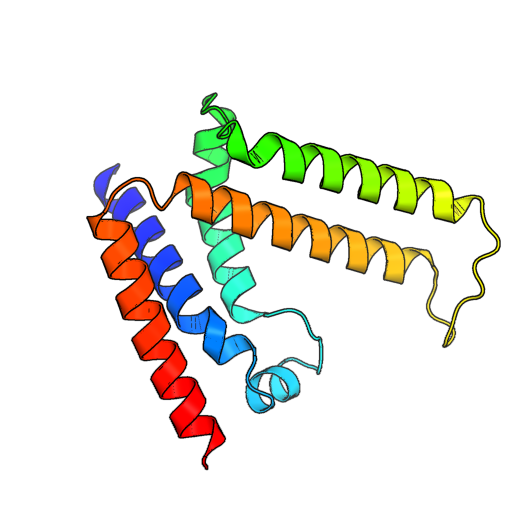 TYR A C 1
ATOM 885 O O . TYR A 1 115 ? -1.267 2.648 2.552 1.00 90.50 115 TYR A O 1
ATOM 893 N N . LEU A 1 116 ? -1.167 2.786 0.311 1.00 90.94 116 LEU A N 1
ATOM 894 C CA . LEU A 1 116 ? -2.232 3.782 0.195 1.00 90.94 116 LEU A CA 1
ATOM 895 C C . LEU A 1 116 ? -3.567 3.251 0.717 1.00 90.94 116 LEU A C 1
ATOM 897 O O . LEU A 1 116 ? -4.253 3.947 1.469 1.00 90.94 116 LEU A O 1
ATOM 901 N N . VAL A 1 117 ? -3.928 2.015 0.359 1.00 91.25 117 VAL A N 1
ATOM 902 C CA . VAL A 1 117 ? -5.154 1.380 0.852 1.00 91.25 117 VAL A CA 1
ATOM 903 C C . VAL A 1 117 ? -5.085 1.220 2.367 1.00 91.25 117 VAL A C 1
ATOM 905 O O . VAL A 1 117 ? -6.028 1.619 3.041 1.00 91.25 117 VAL A O 1
ATOM 908 N N . ALA A 1 118 ? -3.978 0.717 2.920 1.00 90.69 118 ALA A N 1
ATOM 909 C CA . ALA A 1 118 ? -3.830 0.542 4.364 1.00 90.69 118 ALA A CA 1
ATOM 910 C C . ALA A 1 118 ? -3.905 1.873 5.125 1.00 90.69 118 ALA A C 1
ATOM 912 O O . ALA A 1 118 ? -4.665 1.990 6.088 1.00 90.69 118 ALA A O 1
ATOM 913 N N . SER A 1 119 ? -3.174 2.888 4.656 1.00 90.12 119 SER A N 1
ATOM 914 C CA . SER A 1 119 ? -3.133 4.222 5.261 1.00 90.12 119 SER A CA 1
ATOM 915 C C . SER A 1 119 ? -4.510 4.892 5.279 1.00 90.12 119 SER A C 1
ATOM 917 O O . SER A 1 119 ? -4.901 5.486 6.280 1.00 90.12 119 SER A O 1
ATOM 919 N N . LEU A 1 120 ? -5.282 4.761 4.197 1.00 89.81 120 LEU A N 1
ATOM 920 C CA . LEU A 1 120 ? -6.618 5.352 4.103 1.00 89.81 120 LEU A CA 1
ATOM 921 C C . LEU A 1 120 ? -7.705 4.516 4.786 1.00 89.81 120 LEU A C 1
ATOM 923 O O . LEU A 1 120 ? -8.727 5.061 5.212 1.00 89.81 120 LEU A O 1
ATOM 927 N N . TRP A 1 121 ? -7.542 3.194 4.836 1.00 90.38 121 TRP A N 1
ATOM 928 C CA . TRP A 1 121 ? -8.543 2.295 5.399 1.00 90.38 121 TRP A CA 1
ATOM 929 C C . TRP A 1 121 ? -8.544 2.331 6.928 1.00 90.38 121 TRP A C 1
ATOM 931 O O . TRP A 1 121 ? -9.623 2.397 7.532 1.00 90.38 121 TRP A O 1
ATOM 941 N N . ILE A 1 122 ? -7.356 2.324 7.547 1.00 90.69 122 ILE A N 1
ATOM 942 C CA . ILE A 1 122 ? -7.156 2.354 9.002 1.00 90.69 122 ILE A CA 1
ATOM 943 C C . ILE A 1 122 ? -7.323 3.793 9.510 1.00 90.69 122 ILE A C 1
ATOM 945 O O . ILE A 1 122 ? -6.371 4.509 9.796 1.00 90.69 122 ILE A O 1
ATOM 949 N N . SER A 1 123 ? -8.579 4.223 9.591 1.00 88.06 123 SER A N 1
ATOM 950 C CA . SER A 1 123 ? -8.956 5.592 9.955 1.00 88.06 123 SER A CA 1
ATOM 951 C C . SER A 1 123 ? -9.276 5.787 11.440 1.00 88.06 123 SER A C 1
ATOM 953 O O . SER A 1 123 ? -9.456 6.919 11.874 1.00 88.06 123 SER A O 1
ATOM 955 N N . ASP A 1 124 ? -9.441 4.703 12.201 1.00 91.44 124 ASP A N 1
ATOM 956 C CA . ASP A 1 124 ? -9.860 4.731 13.601 1.00 91.44 124 ASP A CA 1
ATOM 957 C C . ASP A 1 124 ? -9.201 3.611 14.426 1.00 91.44 124 ASP A C 1
ATOM 959 O O . ASP A 1 124 ? -8.647 2.635 13.905 1.00 91.44 124 ASP A O 1
ATOM 963 N N . GLU A 1 125 ? -9.272 3.753 15.750 1.00 93.12 125 GLU A N 1
ATOM 964 C CA . GLU A 1 125 ? -8.691 2.793 16.691 1.00 93.12 125 GLU A CA 1
ATOM 965 C C . GLU A 1 125 ? -9.368 1.414 16.603 1.00 93.12 125 GLU A C 1
ATOM 967 O O . GLU A 1 125 ? -8.724 0.382 16.799 1.00 93.12 125 GLU A O 1
ATOM 972 N N . ALA A 1 126 ? -10.661 1.368 16.267 1.00 92.69 126 ALA A N 1
ATOM 973 C CA . ALA A 1 126 ? -11.411 0.122 16.138 1.00 92.69 126 ALA A CA 1
ATOM 974 C C . ALA A 1 126 ? -10.883 -0.745 14.984 1.00 92.69 126 ALA A C 1
ATOM 976 O O . ALA A 1 126 ? -10.635 -1.942 15.168 1.00 92.69 126 ALA A O 1
ATOM 977 N N . LYS A 1 127 ? -10.655 -0.153 13.807 1.00 92.25 127 LYS A N 1
ATOM 978 C CA . LYS A 1 127 ? -10.052 -0.841 12.661 1.00 92.25 127 LYS A CA 1
ATOM 979 C C . LYS A 1 127 ? -8.599 -1.200 12.919 1.00 92.25 127 LYS A C 1
ATOM 981 O O . LYS A 1 127 ? -8.191 -2.286 12.520 1.00 92.25 127 LYS A O 1
ATOM 986 N N . LEU A 1 128 ? -7.842 -0.351 13.616 1.00 93.94 128 LEU A N 1
ATOM 987 C CA . LEU A 1 128 ? -6.460 -0.659 13.991 1.00 93.94 128 LEU A CA 1
ATOM 988 C C . LEU A 1 128 ? -6.390 -1.875 14.932 1.00 93.94 128 LEU A C 1
ATOM 990 O O . LEU A 1 128 ? -5.637 -2.814 14.681 1.00 93.94 128 LEU A O 1
ATOM 994 N N . LYS A 1 129 ? -7.238 -1.924 15.969 1.00 94.94 129 LYS A N 1
ATOM 995 C CA . LYS A 1 129 ? -7.362 -3.093 16.861 1.00 94.94 129 LYS A CA 1
ATOM 996 C C . LYS A 1 129 ? -7.767 -4.349 16.095 1.00 94.94 129 LYS A C 1
ATOM 998 O O . LYS A 1 129 ? -7.233 -5.428 16.355 1.00 94.94 129 LYS A O 1
ATOM 1003 N N . ARG A 1 130 ? -8.702 -4.225 15.148 1.00 94.19 130 ARG A N 1
ATOM 1004 C CA . ARG A 1 130 ? -9.127 -5.344 14.299 1.00 94.19 130 ARG A CA 1
ATOM 1005 C C . ARG A 1 130 ? -7.989 -5.843 13.411 1.00 94.19 130 ARG A C 1
ATOM 1007 O O . ARG A 1 130 ? -7.786 -7.050 13.348 1.00 94.19 130 ARG A O 1
ATOM 1014 N N . PHE A 1 131 ? -7.236 -4.935 12.792 1.00 93.75 131 PHE A N 1
ATOM 1015 C CA . PHE A 1 131 ? -6.048 -5.258 12.006 1.00 93.75 131 PHE A CA 1
ATOM 1016 C C . PHE A 1 131 ? -5.052 -6.076 12.833 1.00 93.75 131 PHE A C 1
ATOM 1018 O O . PHE A 1 131 ? -4.747 -7.203 12.455 1.00 93.75 131 PHE A O 1
ATOM 1025 N N . PHE A 1 132 ? -4.637 -5.583 14.007 1.00 94.19 132 PHE A N 1
ATOM 1026 C CA . PHE A 1 132 ? -3.697 -6.311 14.867 1.00 94.19 132 PHE A CA 1
ATOM 1027 C C . PHE A 1 132 ? -4.227 -7.673 15.318 1.00 94.19 132 PHE A C 1
ATOM 1029 O O . PHE A 1 132 ? -3.474 -8.643 15.350 1.00 94.19 132 PHE A O 1
ATOM 1036 N N . ARG A 1 133 ? -5.523 -7.779 15.633 1.00 95.31 133 ARG A N 1
ATOM 1037 C CA . ARG A 1 133 ? -6.138 -9.060 16.007 1.00 95.31 133 ARG A CA 1
ATOM 1038 C C . ARG A 1 133 ? -6.053 -10.080 14.874 1.00 95.31 133 ARG A C 1
ATOM 1040 O O . ARG A 1 133 ? -5.710 -11.229 15.132 1.00 95.31 133 ARG A O 1
ATOM 1047 N N . ILE A 1 134 ? -6.369 -9.666 13.646 1.00 94.31 134 ILE A N 1
ATOM 1048 C CA . ILE A 1 134 ? -6.314 -10.547 12.475 1.00 94.31 134 ILE A CA 1
ATOM 1049 C C . ILE A 1 134 ? -4.865 -10.932 12.189 1.00 94.31 134 ILE A C 1
ATOM 1051 O O . ILE A 1 134 ? -4.595 -12.122 12.106 1.00 94.31 134 ILE A O 1
ATOM 1055 N N . VAL A 1 135 ? -3.942 -9.962 12.134 1.00 92.06 135 VAL A N 1
ATOM 1056 C CA . VAL A 1 135 ? -2.511 -10.216 11.891 1.00 92.06 135 VAL A CA 1
ATOM 1057 C C . VAL A 1 135 ? -1.939 -11.198 12.908 1.00 92.06 135 VAL A C 1
ATOM 1059 O O . VAL A 1 135 ? -1.298 -12.163 12.505 1.00 92.06 135 VAL A O 1
ATOM 1062 N N . ASN A 1 136 ? -2.204 -11.005 14.204 1.00 93.69 136 ASN A N 1
ATOM 1063 C CA . ASN A 1 136 ? -1.726 -11.914 15.248 1.00 93.69 136 ASN A CA 1
ATOM 1064 C C . ASN A 1 136 ? -2.331 -13.316 15.115 1.00 93.69 136 ASN A C 1
ATOM 1066 O O . ASN A 1 136 ? -1.620 -14.300 15.294 1.00 93.69 136 ASN A O 1
ATOM 1070 N N . LEU A 1 137 ? -3.619 -13.424 14.769 1.00 93.56 137 LEU A N 1
ATOM 1071 C CA . LEU A 1 137 ? -4.270 -14.715 14.550 1.00 93.56 137 LEU A CA 1
ATOM 1072 C C . LEU A 1 137 ? -3.665 -15.446 13.344 1.00 93.56 137 LEU A C 1
ATOM 1074 O O . LEU A 1 137 ? -3.230 -16.588 13.471 1.00 93.56 137 LEU A O 1
ATOM 1078 N N . SER A 1 138 ? -3.600 -14.791 12.183 1.00 90.75 138 SER A N 1
ATOM 1079 C CA . SER A 1 138 ? -3.033 -15.378 10.964 1.00 90.75 138 SER A CA 1
ATOM 1080 C C . SER A 1 138 ? -1.537 -15.655 11.089 1.00 90.75 138 SER A C 1
ATOM 1082 O O . SER A 1 138 ? -1.057 -16.665 10.586 1.00 90.75 138 SER A O 1
ATOM 1084 N N . GLY A 1 139 ? -0.799 -14.788 11.783 1.00 88.50 139 GLY A N 1
ATOM 1085 C CA . GLY A 1 139 ? 0.622 -14.968 12.061 1.00 88.50 139 GLY A CA 1
ATOM 1086 C C . GLY A 1 139 ? 0.868 -16.145 13.000 1.00 88.50 139 GLY A C 1
ATOM 1087 O O . GLY A 1 139 ? 1.734 -16.965 12.726 1.00 88.50 139 GLY A O 1
ATOM 1088 N N . GLY A 1 140 ? 0.055 -16.293 14.050 1.00 91.38 140 GLY A N 1
ATOM 1089 C CA . GLY A 1 140 ? 0.095 -17.463 14.928 1.00 91.38 140 GLY A CA 1
ATOM 1090 C C . GLY A 1 140 ? -0.176 -18.768 14.176 1.00 91.38 140 GLY A C 1
ATOM 1091 O O . GLY A 1 140 ? 0.559 -19.734 14.352 1.00 91.38 140 GLY A O 1
ATOM 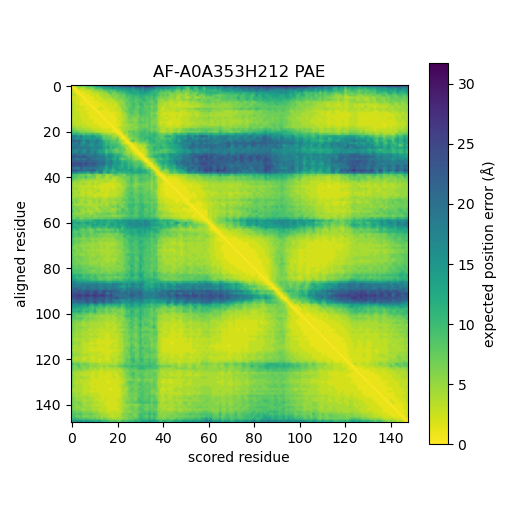1092 N N . LEU A 1 141 ? -1.169 -18.783 13.279 1.00 89.56 141 LEU A N 1
ATOM 1093 C CA . LEU A 1 141 ? -1.437 -19.936 12.409 1.00 89.56 141 LEU A CA 1
ATOM 1094 C C . LEU A 1 141 ? -0.258 -20.246 11.475 1.00 89.56 141 LEU A C 1
ATOM 1096 O O . LEU A 1 141 ? 0.110 -21.409 11.330 1.00 89.56 141 LEU A O 1
ATOM 1100 N N . ALA A 1 142 ? 0.350 -19.221 10.872 1.00 86.38 142 ALA A N 1
ATOM 1101 C CA . ALA A 1 142 ? 1.519 -19.388 10.013 1.00 86.38 142 ALA A CA 1
ATOM 1102 C C . ALA A 1 142 ? 2.725 -19.956 10.783 1.00 86.38 142 ALA A C 1
ATOM 1104 O O . ALA A 1 142 ? 3.417 -20.832 10.271 1.00 86.38 142 ALA A O 1
ATOM 1105 N N . LEU A 1 143 ? 2.948 -19.503 12.022 1.00 88.25 143 LEU A N 1
ATOM 1106 C CA . LEU A 1 143 ? 4.007 -20.018 12.893 1.00 88.25 143 LEU A CA 1
ATOM 1107 C C . LEU A 1 143 ? 3.761 -21.473 13.293 1.00 88.25 143 LEU A C 1
ATOM 1109 O O . LEU A 1 143 ? 4.673 -22.282 13.184 1.00 88.25 143 LEU A O 1
ATOM 1113 N N . LEU A 1 144 ? 2.537 -21.818 13.708 1.00 89.69 144 LEU A N 1
ATOM 1114 C CA . LEU A 1 144 ? 2.176 -23.202 14.031 1.00 89.69 144 LEU A CA 1
ATOM 1115 C C . LEU A 1 144 ? 2.401 -24.130 12.839 1.00 89.69 144 LEU A C 1
ATOM 1117 O O . LEU A 1 144 ? 2.936 -25.220 13.003 1.00 89.69 144 LEU A O 1
ATOM 1121 N N . TYR A 1 145 ? 2.027 -23.679 11.642 1.00 84.31 145 TYR A N 1
ATOM 1122 C CA . TYR A 1 145 ? 2.270 -24.426 10.416 1.00 84.31 145 TYR A CA 1
ATOM 1123 C C . TYR A 1 145 ? 3.762 -24.599 10.123 1.00 84.31 145 TYR A C 1
ATOM 1125 O O . TYR A 1 145 ? 4.175 -25.677 9.729 1.00 84.31 145 TYR A O 1
ATOM 1133 N N . ALA A 1 146 ? 4.581 -23.567 10.340 1.00 82.31 146 ALA A N 1
ATOM 1134 C CA . ALA A 1 146 ? 6.024 -23.642 10.113 1.00 82.31 146 ALA A CA 1
ATOM 1135 C C . ALA A 1 146 ? 6.759 -24.600 11.073 1.00 82.31 146 ALA A C 1
ATOM 1137 O O . ALA A 1 146 ? 7.911 -24.942 10.816 1.00 82.31 146 ALA A O 1
ATOM 1138 N N . MET A 1 147 ? 6.127 -25.004 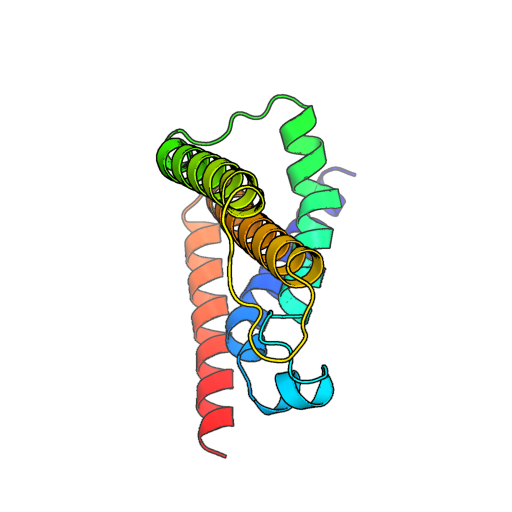12.182 1.00 84.25 147 MET A N 1
ATOM 1139 C CA . MET A 1 147 ? 6.675 -25.988 13.124 1.00 84.25 147 MET A CA 1
ATOM 1140 C C . MET A 1 147 ? 6.366 -27.445 12.738 1.00 84.25 147 MET A C 1
ATOM 1142 O O . MET A 1 147 ? 6.886 -28.348 13.394 1.00 84.25 147 MET A O 1
ATOM 1146 N N . VAL A 1 148 ? 5.524 -27.674 11.723 1.00 81.12 148 VAL A N 1
ATOM 1147 C CA . VAL A 1 148 ? 5.144 -28.998 11.197 1.00 81.12 148 VAL A CA 1
ATOM 1148 C C . VAL A 1 148 ? 5.865 -29.254 9.880 1.00 81.12 148 VAL A C 1
ATOM 1150 O O . VAL A 1 148 ? 6.412 -30.368 9.735 1.00 81.12 148 VAL A O 1
#

Foldseek 3Di:
DVVVLVVLLVVLVLQLLLCPLVLCDPVVCVVVPNDPDSPRSLVSLVVNCVSPVVVCVVVVDDFPPVCVVLVVVLVVLVVVLVVCVVDPDDDDPPDDSVVVSVVVNVVSVSVSSVVRCVVVVCPDPVVVVSSVVSNVVSNVVSVVVVVD

Solvent-accessible surface area (backbone atoms only — not comparable to full-atom values): 8355 Å² total; per-residue (Å²): 111,74,67,60,54,51,51,50,46,49,52,32,48,52,50,23,49,35,33,51,52,48,45,73,34,69,68,58,28,57,77,67,73,64,56,94,62,50,62,67,32,48,52,30,46,52,52,37,36,67,71,48,48,49,62,41,45,77,71,66,54,79,75,62,76,86,47,49,67,56,51,53,49,51,51,52,49,52,52,49,59,61,53,48,76,80,46,95,70,82,62,70,89,83,49,56,67,68,60,57,51,51,53,49,52,50,52,51,50,50,53,53,48,53,51,53,50,50,63,66,66,53,76,48,71,68,52,45,52,50,49,52,53,38,41,53,51,28,40,50,52,38,52,58,55,73,75,107

Mean predicted aligned error: 7.53 Å

Radius of gyration: 18.0 Å; Cα contacts (8 Å, |Δi|>4): 88; chains: 1; bounding box: 51×43×39 Å

pLDDT: mean 82.88, std 11.75, range [52.12, 95.88]

Sequence (148 aa):
MKRLYLLAAQGSWDALVFFLPLTSLPLLSRVMGGTDVAPLSMVFLAILILIWFLPRFLRGAGVPIQSVPLIIFALAAVVSSLLAFFQVVPSFKNEGLWKNEFSSLVSLGIGVCFYLVASLWISDEAKLKRFFRIVNLSGGLALLYAMV